Protein AF-A0A5Q0GHQ7-F1 (afdb_monomer_lite)

Secondary structure (DSSP, 8-state):
---B--TTT----B-SSB-TTT--B-HHHHHHHTSPPP----SHHHHHHHHHHHHHHHHHHHTTTT--------------------PPPPPEEEEPPTT--HHHHHHHHHTTSS-HHHHHHH-GGGTT-TT-PPTT-EEEEPPP----

Sequence (148 aa):
MMQVNCPVCSYQDITGDTCPNCDADLRVIRMLQALPQVPTQSPWPLRIALLLLIIAIGVGVATNLIFSRPQLNTVVITQPSPVTPQKPPEPTTYTVQPGDNLSTIAQKLCGQGVSLPAIVQANPQLIGRENYLEVGQVLKIPKCQEGI

pLDDT: mean 78.51, std 15.32, range [37.88, 94.88]

Foldseek 3Di:
DDWDADPPPRRTRDPDQADPPPRDGCPVVVVVVPDDDDPPDDPVVVVVVVVVVVVVVVVVPVPPPPPPDPPPPPPPPDDDDDPDPPPPDAFDKDFDAPPDALVVVCCVQQNPQADLVNQCVQPVVCVVPRGDDDGRDIGGHDDRPPDD

Radius of gyration: 32.36 Å; chains: 1; bounding box: 83×37×71 Å

Structure (mmCIF, N/CA/C/O backbone):
data_AF-A0A5Q0GHQ7-F1
#
_entry.id   AF-A0A5Q0GHQ7-F1
#
loop_
_atom_site.group_PDB
_atom_site.id
_atom_site.type_symbol
_atom_site.label_atom_id
_atom_site.label_alt_id
_atom_site.label_comp_id
_atom_site.label_asym_id
_atom_site.label_entity_id
_atom_site.label_seq_id
_atom_site.pdbx_PDB_ins_code
_atom_site.Cartn_x
_atom_site.Cartn_y
_atom_site.Cartn_z
_atom_site.occupancy
_atom_site.B_iso_or_equiv
_atom_site.auth_seq_id
_atom_site.auth_comp_id
_atom_site.auth_asym_id
_atom_site.auth_atom_id
_atom_site.pdbx_PDB_model_num
ATOM 1 N N . MET A 1 1 ? -18.045 -4.933 38.155 1.00 60.00 1 MET A N 1
ATOM 2 C CA . MET A 1 1 ? -18.835 -4.762 36.916 1.00 60.00 1 MET A CA 1
ATOM 3 C C . MET A 1 1 ? -18.683 -3.307 36.510 1.00 60.00 1 MET A C 1
ATOM 5 O O . MET A 1 1 ? -18.949 -2.455 37.344 1.00 60.00 1 MET A O 1
ATOM 9 N N . MET A 1 2 ? -18.137 -3.019 35.327 1.00 69.75 2 MET A N 1
ATOM 10 C CA . MET A 1 2 ? -17.945 -1.633 34.876 1.00 69.75 2 MET A CA 1
ATOM 11 C C . MET A 1 2 ? -19.304 -1.051 34.464 1.00 69.75 2 MET A C 1
ATOM 13 O O . MET A 1 2 ? -20.021 -1.679 33.682 1.00 69.75 2 MET A O 1
ATOM 17 N N . GLN A 1 3 ? -19.674 0.096 35.038 1.00 81.06 3 GLN A N 1
ATOM 18 C CA . GLN A 1 3 ? -20.875 0.851 34.673 1.00 81.06 3 GLN A CA 1
ATOM 19 C C . GLN A 1 3 ? -20.665 1.489 33.297 1.00 81.06 3 GLN A C 1
ATOM 21 O O . GLN A 1 3 ? -19.593 2.028 33.018 1.00 81.06 3 GLN A O 1
ATOM 26 N N . VAL A 1 4 ? -21.670 1.402 32.426 1.00 88.25 4 VAL A N 1
ATOM 27 C CA . VAL A 1 4 ? -21.623 1.960 31.068 1.00 88.25 4 VAL A CA 1
ATOM 28 C C . VAL A 1 4 ? -22.844 2.837 30.817 1.00 88.25 4 VAL A C 1
ATOM 30 O O . VAL A 1 4 ? -23.937 2.532 31.293 1.00 88.25 4 VAL A O 1
ATOM 33 N N . ASN A 1 5 ? -22.660 3.910 30.050 1.00 91.69 5 ASN A N 1
ATOM 34 C CA . ASN A 1 5 ? -23.748 4.793 29.637 1.00 91.69 5 ASN A CA 1
ATOM 35 C C . ASN A 1 5 ? -24.307 4.331 28.286 1.00 91.69 5 ASN A C 1
ATOM 37 O O . ASN A 1 5 ? -23.544 3.983 27.382 1.00 91.69 5 ASN A O 1
ATOM 41 N N . CYS A 1 6 ? -25.632 4.331 28.136 1.00 92.44 6 CYS A N 1
ATOM 42 C CA . CYS A 1 6 ? -26.287 3.952 26.888 1.00 92.44 6 CYS A CA 1
ATOM 43 C C . CYS A 1 6 ? -26.207 5.094 25.860 1.00 92.44 6 CYS A C 1
ATOM 45 O O . CYS A 1 6 ? -26.718 6.179 26.134 1.00 92.44 6 CYS A O 1
ATOM 47 N N . PRO A 1 7 ? -25.653 4.869 24.656 1.00 92.56 7 PRO A N 1
ATOM 48 C CA . PRO A 1 7 ? -25.547 5.904 23.625 1.00 92.56 7 PRO A CA 1
ATOM 49 C C . PRO A 1 7 ? -26.871 6.205 22.903 1.00 92.56 7 PRO A C 1
ATOM 51 O O . PRO A 1 7 ? -26.960 7.203 22.198 1.00 92.56 7 PRO A O 1
ATOM 54 N N . VAL A 1 8 ? -27.889 5.348 23.048 1.00 94.38 8 VAL A N 1
ATOM 55 C CA . VAL A 1 8 ? -29.183 5.487 22.354 1.00 94.38 8 VAL A CA 1
ATOM 56 C C . VAL A 1 8 ? -30.108 6.450 23.094 1.00 94.38 8 VAL A C 1
ATOM 58 O O . VAL A 1 8 ? -30.706 7.330 22.485 1.00 94.38 8 VAL A O 1
ATOM 61 N N . CYS A 1 9 ? -30.226 6.289 24.414 1.00 94.69 9 CYS A N 1
ATOM 62 C CA . CYS A 1 9 ? -31.160 7.058 25.240 1.00 94.69 9 CYS A CA 1
ATOM 63 C C . CYS A 1 9 ? -30.485 7.838 26.377 1.00 94.69 9 CYS A C 1
ATOM 65 O O . CYS A 1 9 ? -31.175 8.373 27.241 1.00 94.69 9 CYS A O 1
ATOM 67 N N . SER A 1 10 ? -29.147 7.878 26.405 1.00 92.31 10 SER A N 1
ATOM 68 C CA . SER A 1 10 ? -28.339 8.566 27.425 1.00 92.31 10 SER A CA 1
ATOM 69 C C . SER A 1 10 ? -28.576 8.096 28.867 1.00 92.31 10 SER A C 1
ATOM 71 O O . SER A 1 10 ? -28.202 8.787 29.814 1.00 92.31 10 SER A O 1
ATOM 73 N N . TYR A 1 11 ? -29.176 6.917 29.050 1.00 92.81 11 TYR A N 1
ATOM 74 C CA . TYR A 1 11 ? -29.389 6.310 30.362 1.00 92.81 11 TYR A CA 1
ATOM 75 C C . TYR A 1 11 ? -28.051 5.864 30.969 1.00 92.81 11 TYR A C 1
ATOM 77 O O . TYR A 1 11 ? -27.233 5.243 30.285 1.00 92.81 11 TYR A O 1
ATOM 85 N N . GLN A 1 12 ? -27.818 6.198 32.236 1.00 92.50 12 GLN A N 1
ATOM 86 C CA . GLN A 1 12 ? -26.529 6.028 32.917 1.00 92.50 12 GLN A CA 1
ATOM 87 C C . GLN A 1 12 ? -26.519 4.792 33.829 1.00 92.50 12 GLN A C 1
ATOM 89 O O . GLN A 1 12 ? -27.560 4.184 34.081 1.00 92.50 12 GLN A O 1
ATOM 94 N N . ASP A 1 13 ? -25.329 4.414 34.304 1.00 88.38 13 ASP A N 1
ATOM 95 C CA . ASP A 1 13 ? -25.123 3.405 35.356 1.00 88.38 13 ASP A CA 1
ATOM 96 C C . ASP A 1 13 ? -25.680 2.001 35.058 1.00 88.38 13 ASP A C 1
ATOM 98 O O . ASP A 1 13 ? -26.220 1.311 35.926 1.00 88.38 13 ASP A O 1
ATOM 102 N N . ILE A 1 14 ? -25.509 1.528 33.821 1.00 90.38 14 ILE A N 1
ATOM 103 C CA . ILE A 1 14 ? -26.059 0.237 33.398 1.00 90.38 14 ILE A CA 1
ATOM 104 C C . ILE A 1 14 ? -25.120 -0.909 33.784 1.00 90.38 14 ILE A C 1
ATOM 106 O O . ILE A 1 14 ? -23.975 -0.999 33.329 1.00 90.38 14 ILE A O 1
ATOM 110 N N . THR A 1 15 ? -25.630 -1.830 34.601 1.00 86.31 15 THR A N 1
ATOM 111 C CA . THR A 1 15 ? -24.917 -3.027 35.080 1.00 86.31 15 THR A CA 1
ATOM 112 C C . THR A 1 15 ? -25.206 -4.285 34.254 1.00 86.31 15 THR A C 1
ATOM 114 O O . THR A 1 15 ? -24.381 -5.195 34.241 1.00 86.31 15 THR A O 1
ATOM 117 N N . GLY A 1 16 ? -26.330 -4.327 33.528 1.00 87.88 16 GLY A N 1
ATOM 118 C CA . GLY A 1 16 ? -26.741 -5.440 32.659 1.00 87.88 16 GLY A CA 1
ATOM 119 C C . GLY A 1 16 ? -26.246 -5.315 31.217 1.00 87.88 16 GLY A C 1
ATOM 120 O O . GLY A 1 16 ? -25.666 -4.300 30.837 1.00 87.88 16 GLY A O 1
ATOM 121 N N . ASP A 1 17 ? -26.408 -6.367 30.415 1.00 90.69 17 ASP A N 1
ATOM 122 C CA . ASP A 1 17 ? -26.073 -6.368 28.977 1.00 90.69 17 ASP A CA 1
ATOM 123 C C . ASP A 1 17 ? -27.113 -5.635 28.117 1.00 90.69 17 ASP A C 1
ATOM 125 O O . ASP A 1 17 ? -26.814 -5.263 26.990 1.00 90.69 17 ASP A O 1
ATOM 129 N N . THR A 1 18 ? -28.307 -5.392 28.653 1.00 92.62 18 THR A N 1
ATOM 130 C CA . THR A 1 18 ? -29.408 -4.705 27.971 1.00 92.62 18 THR A CA 1
ATOM 131 C C . THR A 1 18 ? -29.766 -3.430 28.730 1.00 92.62 18 THR A C 1
ATOM 133 O O . THR A 1 18 ? -29.810 -3.425 29.964 1.00 92.62 18 THR A O 1
ATOM 136 N N . CYS A 1 19 ? -30.006 -2.333 28.008 1.00 92.50 19 CYS A N 1
ATOM 137 C CA . CYS A 1 19 ? -30.443 -1.074 28.605 1.00 92.50 19 CYS A CA 1
ATOM 138 C C . CYS A 1 19 ? -31.911 -1.164 29.071 1.00 92.50 19 CYS A C 1
ATOM 140 O O . CYS A 1 19 ? -32.773 -1.412 28.237 1.00 92.50 19 CYS A O 1
ATOM 142 N N . PRO A 1 20 ? -32.239 -0.859 30.341 1.00 92.81 20 PRO A N 1
ATOM 143 C CA . PRO A 1 20 ? -33.610 -0.969 30.858 1.00 92.81 20 PRO A CA 1
ATOM 144 C C . PRO A 1 20 ? -34.570 0.116 30.340 1.00 92.81 20 PRO A C 1
ATOM 146 O O . PRO A 1 20 ? -35.768 0.032 30.576 1.00 92.81 20 PRO A O 1
ATOM 149 N N . ASN A 1 21 ? -34.051 1.160 29.683 1.00 94.44 21 ASN A N 1
ATOM 150 C CA . ASN A 1 21 ? -34.849 2.291 29.202 1.00 94.44 21 ASN A CA 1
ATOM 151 C C . ASN A 1 21 ? -35.195 2.205 27.705 1.00 94.44 21 ASN A C 1
ATOM 153 O O . ASN A 1 21 ? -36.175 2.792 27.268 1.00 94.44 21 ASN A O 1
ATOM 157 N N . CYS A 1 22 ? -34.373 1.529 26.896 1.00 94.62 22 CYS A N 1
ATOM 158 C CA . CYS A 1 22 ? -34.569 1.468 25.439 1.00 94.62 22 CYS A CA 1
ATOM 159 C C . CYS A 1 22 ? -34.275 0.095 24.818 1.00 94.62 22 CYS A C 1
ATOM 161 O O . CYS A 1 22 ? -34.193 -0.005 23.598 1.00 94.62 22 CYS A O 1
ATOM 163 N N . ASP A 1 23 ? -34.049 -0.931 25.645 1.00 94.25 23 ASP A N 1
ATOM 164 C CA . ASP A 1 23 ? -33.748 -2.313 25.247 1.00 94.25 23 ASP A CA 1
ATOM 165 C C . ASP A 1 23 ? -32.542 -2.496 24.302 1.00 94.25 23 ASP A C 1
ATOM 167 O O . ASP A 1 23 ? -32.348 -3.556 23.710 1.00 94.25 23 ASP A O 1
ATOM 171 N N . ALA A 1 24 ? -31.670 -1.489 24.189 1.00 92.56 24 ALA A N 1
ATOM 172 C CA . ALA A 1 24 ? -30.437 -1.593 23.414 1.00 92.56 24 ALA A CA 1
ATOM 173 C C . ALA A 1 24 ? -29.451 -2.596 24.045 1.00 92.56 24 ALA A C 1
ATOM 175 O O . ALA A 1 24 ? -29.194 -2.541 25.252 1.00 92.56 24 ALA A O 1
ATOM 176 N N . ASP A 1 25 ? -28.856 -3.468 23.224 1.00 93.62 25 ASP A N 1
ATOM 177 C CA . ASP A 1 25 ? -27.809 -4.413 23.635 1.00 93.62 25 ASP A CA 1
ATOM 178 C C . ASP A 1 25 ? -26.438 -3.709 23.719 1.00 93.62 25 ASP A C 1
ATOM 180 O O . ASP A 1 25 ? -25.981 -3.055 22.779 1.00 93.62 25 ASP A O 1
ATOM 184 N N . LEU A 1 26 ? -25.785 -3.821 24.875 1.00 91.12 26 LEU A N 1
ATOM 185 C CA . LEU A 1 26 ? -24.531 -3.155 25.234 1.00 91.12 26 LEU A CA 1
ATOM 186 C C . LEU A 1 26 ? -23.340 -4.128 25.298 1.00 91.12 26 LEU A C 1
ATOM 188 O O . LEU A 1 26 ? -22.238 -3.712 25.680 1.00 91.12 26 LEU A O 1
ATOM 192 N N . ARG A 1 27 ? -23.512 -5.406 24.918 1.00 90.69 27 ARG A N 1
ATOM 193 C CA . ARG A 1 27 ? -22.450 -6.433 24.978 1.00 90.69 27 ARG A CA 1
ATOM 194 C C . ARG A 1 27 ? -21.205 -6.000 24.214 1.00 90.69 27 ARG A C 1
ATOM 196 O O . ARG A 1 27 ? -20.092 -6.109 24.724 1.00 90.69 27 ARG A O 1
ATOM 203 N N . VAL A 1 28 ? -21.398 -5.454 23.013 1.00 87.81 28 VAL A N 1
ATOM 204 C CA . VAL A 1 28 ? -20.309 -5.001 22.134 1.00 87.81 28 VAL A CA 1
ATOM 205 C C . VAL A 1 28 ? -19.510 -3.866 22.776 1.00 87.81 28 VAL A C 1
ATOM 207 O O . VAL A 1 28 ? -18.283 -3.872 22.739 1.00 87.81 28 VAL A O 1
ATOM 210 N N . ILE A 1 29 ? -20.183 -2.911 23.422 1.00 86.44 29 ILE A N 1
ATOM 211 C CA . ILE A 1 29 ? -19.522 -1.756 24.045 1.00 86.44 29 ILE A CA 1
ATOM 212 C C . ILE A 1 29 ? -18.653 -2.214 25.223 1.00 86.44 29 ILE A C 1
ATOM 214 O O . ILE A 1 29 ? -17.517 -1.759 25.354 1.00 86.44 29 ILE A O 1
ATOM 218 N N . ARG A 1 30 ? -19.124 -3.178 26.028 1.00 86.06 30 ARG A N 1
ATOM 219 C CA . ARG A 1 30 ? -18.298 -3.789 27.086 1.00 86.06 30 ARG A CA 1
ATOM 220 C C . ARG A 1 30 ? -17.080 -4.524 26.539 1.00 86.06 30 ARG A C 1
ATOM 222 O O . ARG A 1 30 ? -16.014 -4.444 27.144 1.00 86.06 30 ARG A O 1
ATOM 229 N N . MET A 1 31 ? -17.217 -5.222 25.410 1.00 86.62 31 MET A N 1
ATOM 230 C CA . MET A 1 31 ? -16.080 -5.888 24.763 1.00 86.62 31 MET A CA 1
ATOM 231 C C . MET A 1 31 ? -15.020 -4.877 24.318 1.00 86.62 31 MET A C 1
ATOM 233 O O . MET A 1 31 ? -13.834 -5.095 24.545 1.00 86.62 31 MET A O 1
ATOM 237 N N . LEU A 1 32 ? -15.440 -3.747 23.745 1.00 83.12 32 LEU A N 1
ATOM 238 C CA . LEU A 1 32 ? -14.526 -2.683 23.324 1.00 83.12 32 LEU A CA 1
ATOM 239 C C . LEU A 1 32 ? -13.823 -2.008 24.513 1.00 83.12 32 LEU A C 1
ATOM 241 O O . LEU A 1 32 ? -12.649 -1.668 24.413 1.00 83.12 32 LEU A O 1
ATOM 245 N N . GLN A 1 33 ? -14.495 -1.853 25.656 1.00 77.06 33 GLN A N 1
ATOM 246 C CA . GLN A 1 33 ? -13.880 -1.319 26.882 1.00 77.06 33 GLN A CA 1
ATOM 247 C C . GLN A 1 33 ? -12.870 -2.273 27.527 1.00 77.06 33 GLN A C 1
ATOM 249 O O . GLN A 1 33 ? -11.979 -1.827 28.246 1.00 77.06 33 GLN A O 1
ATOM 254 N N . ALA A 1 34 ? -13.000 -3.578 27.278 1.00 76.88 34 ALA A N 1
ATOM 255 C CA . ALA A 1 34 ? -12.040 -4.579 27.729 1.00 76.88 34 ALA A CA 1
ATOM 256 C C . ALA A 1 34 ? -10.769 -4.620 26.864 1.00 76.88 34 ALA A C 1
ATOM 258 O O . ALA A 1 34 ? -9.846 -5.377 27.173 1.00 76.88 34 ALA A O 1
ATOM 259 N N . LEU A 1 35 ? -10.702 -3.831 25.784 1.00 83.69 35 LEU A N 1
ATOM 260 C CA . LEU A 1 35 ? -9.506 -3.775 24.961 1.00 83.69 35 LEU A CA 1
ATOM 261 C C . LEU A 1 35 ? -8.345 -3.152 25.754 1.00 83.69 35 LEU A C 1
ATOM 263 O O . LEU A 1 35 ? -8.502 -2.086 26.361 1.00 83.69 35 LEU A O 1
ATOM 267 N N . PRO A 1 36 ? -7.159 -3.788 25.740 1.00 73.62 36 PRO A N 1
ATOM 268 C CA . PRO A 1 36 ? -5.969 -3.194 26.318 1.00 73.62 36 PRO A CA 1
ATOM 269 C C . PRO A 1 36 ? -5.676 -1.882 25.590 1.00 73.62 36 PRO A C 1
ATOM 271 O O . PRO A 1 36 ? -5.710 -1.812 24.361 1.00 73.62 36 PRO A O 1
ATOM 274 N N . GLN A 1 37 ? -5.402 -0.832 26.361 1.00 68.69 37 GLN A N 1
ATOM 275 C CA . GLN A 1 37 ? -4.991 0.452 25.807 1.00 68.69 37 GLN A CA 1
ATOM 276 C C . GLN A 1 37 ? -3.739 0.224 24.949 1.00 68.69 37 GLN A C 1
ATOM 278 O O . GLN A 1 37 ? -2.761 -0.359 25.423 1.00 68.69 37 GLN A O 1
ATOM 283 N N . VAL A 1 38 ? -3.765 0.661 23.687 1.00 71.25 38 VAL A N 1
ATOM 284 C CA . VAL A 1 38 ? -2.566 0.662 22.840 1.00 71.25 38 VAL A CA 1
ATOM 285 C C . VAL A 1 38 ? -1.534 1.547 23.541 1.00 71.25 38 VAL A C 1
ATOM 287 O O . VAL A 1 38 ? -1.867 2.694 23.849 1.00 71.25 38 VAL A O 1
ATOM 290 N N . PRO A 1 39 ? -0.313 1.063 23.838 1.00 60.47 39 PRO A N 1
ATOM 291 C CA . PRO A 1 39 ? 0.693 1.888 24.486 1.00 60.47 39 PRO A CA 1
ATOM 292 C C . PRO A 1 39 ? 0.985 3.091 23.589 1.00 60.47 39 PRO A C 1
ATOM 294 O O . PRO A 1 39 ? 1.595 2.972 22.528 1.00 60.47 39 PRO A O 1
ATOM 297 N N . THR A 1 40 ? 0.511 4.262 24.007 1.00 61.06 40 THR A N 1
ATOM 298 C CA . THR A 1 40 ? 0.793 5.532 23.348 1.00 61.06 40 THR A CA 1
ATOM 299 C C . THR A 1 40 ? 2.281 5.807 23.507 1.00 61.06 40 THR A C 1
ATOM 301 O O . THR A 1 40 ? 2.755 6.128 24.600 1.00 61.06 40 THR A O 1
ATOM 304 N N . GLN A 1 41 ? 3.036 5.612 22.429 1.00 61.28 41 GLN A N 1
ATOM 305 C CA . GLN A 1 41 ? 4.476 5.813 22.405 1.00 61.28 41 GLN A CA 1
ATOM 306 C C . GLN A 1 41 ? 4.782 7.292 22.699 1.00 61.28 41 GLN A C 1
ATOM 308 O O . GLN A 1 41 ? 4.369 8.188 21.967 1.00 61.28 41 GLN A O 1
ATOM 313 N N . SER A 1 42 ? 5.459 7.523 23.827 1.00 64.31 42 SER A N 1
ATOM 314 C CA . SER A 1 42 ? 5.946 8.818 24.324 1.00 64.31 42 SER A CA 1
ATOM 315 C C . SER A 1 42 ? 6.570 9.679 23.208 1.00 64.31 42 SER A C 1
ATOM 317 O O . SER A 1 42 ? 7.217 9.112 22.337 1.00 64.31 42 SER A O 1
ATOM 319 N N . PRO A 1 43 ? 6.471 11.026 23.242 1.00 60.84 43 PRO A N 1
ATOM 320 C CA . PRO A 1 43 ? 7.017 11.953 22.231 1.00 60.84 43 PRO A CA 1
ATOM 321 C C . PRO A 1 43 ? 8.559 12.056 22.188 1.00 60.84 43 PRO A C 1
ATOM 323 O O . PRO A 1 43 ? 9.119 12.816 21.394 1.00 60.84 43 PRO A O 1
ATOM 326 N N . TRP A 1 44 ? 9.275 11.274 23.002 1.00 57.97 44 TRP A N 1
ATOM 327 C CA . TRP A 1 44 ? 10.741 11.211 23.010 1.00 57.97 44 TRP A CA 1
ATOM 328 C C . TRP A 1 44 ? 11.445 10.722 21.716 1.00 57.97 44 TRP A C 1
ATOM 330 O O . TRP A 1 44 ? 12.538 11.233 21.455 1.00 57.97 44 TRP A O 1
ATOM 340 N N . PRO A 1 45 ? 10.908 9.824 20.856 1.00 71.44 45 PRO A N 1
ATOM 341 C CA . PRO A 1 45 ? 11.637 9.357 19.678 1.00 71.44 45 PRO A CA 1
ATOM 342 C C . PRO A 1 45 ? 11.759 10.456 18.620 1.00 71.44 45 PRO A C 1
ATOM 344 O O . PRO A 1 45 ? 12.723 10.468 17.865 1.00 71.44 45 PRO A O 1
ATOM 347 N N . LEU A 1 46 ? 10.838 11.426 18.607 1.00 73.19 46 LEU A N 1
ATOM 348 C CA . LEU A 1 46 ? 10.834 12.521 17.636 1.00 73.19 46 LEU A CA 1
ATOM 349 C C . LEU A 1 46 ? 11.960 13.527 17.911 1.00 73.19 46 LEU A C 1
ATOM 351 O O . LEU A 1 46 ? 12.627 13.981 16.985 1.00 73.19 46 LEU A O 1
ATOM 355 N N . ARG A 1 47 ? 12.242 13.818 19.191 1.00 78.25 47 ARG A N 1
ATOM 356 C CA . ARG A 1 47 ? 13.371 14.680 19.585 1.00 78.25 47 ARG A CA 1
ATOM 357 C C . ARG A 1 47 ? 14.721 14.019 19.311 1.00 78.25 47 ARG A C 1
ATOM 359 O O . ARG A 1 47 ? 15.628 14.688 18.825 1.00 78.25 47 ARG A O 1
ATOM 366 N N . ILE A 1 48 ? 14.843 12.718 19.584 1.00 81.06 48 ILE A N 1
ATOM 367 C CA . ILE A 1 48 ? 16.061 11.952 19.284 1.00 81.06 48 ILE A CA 1
ATOM 368 C C . ILE A 1 48 ? 16.279 11.873 17.767 1.00 81.06 48 ILE A C 1
ATOM 370 O O . ILE A 1 48 ? 17.383 12.143 17.299 1.00 81.06 48 ILE A O 1
ATOM 374 N N . ALA A 1 49 ? 15.231 11.580 16.989 1.00 79.06 49 ALA A N 1
ATOM 375 C CA . ALA A 1 49 ? 15.318 11.524 15.531 1.00 79.06 49 ALA A CA 1
ATOM 376 C C . ALA A 1 49 ? 15.731 12.876 14.921 1.00 79.06 49 ALA A C 1
ATOM 378 O O . ALA A 1 49 ? 16.584 12.913 14.036 1.00 79.06 49 ALA A O 1
ATOM 379 N N . LEU A 1 50 ? 15.190 13.991 15.431 1.00 87.12 50 LEU A N 1
ATOM 380 C CA . LEU A 1 50 ? 15.548 15.338 14.976 1.00 87.12 50 LEU A CA 1
ATOM 381 C C . LEU A 1 50 ? 17.019 15.678 15.274 1.00 87.12 50 LEU A C 1
ATOM 383 O O . LEU A 1 50 ? 17.704 16.235 14.420 1.00 87.12 50 LEU A O 1
ATOM 387 N N . LEU A 1 51 ? 17.523 15.319 16.460 1.00 87.25 51 LEU A N 1
ATOM 388 C CA . LEU A 1 51 ? 18.928 15.537 16.819 1.00 87.25 51 LEU A CA 1
ATOM 389 C C . LEU A 1 51 ? 19.877 14.726 15.927 1.00 87.25 51 LEU A C 1
ATOM 391 O O . LEU A 1 51 ? 20.865 15.273 15.438 1.00 87.25 51 LEU A O 1
ATOM 395 N N . LEU A 1 52 ? 19.560 13.454 15.663 1.00 86.56 52 LEU A N 1
ATOM 396 C CA . LEU A 1 52 ? 20.351 12.610 14.761 1.00 86.56 52 LEU A CA 1
ATOM 397 C C . LEU A 1 52 ? 20.369 13.162 13.326 1.00 86.56 52 LEU A C 1
ATOM 399 O O . LEU A 1 52 ? 21.423 13.171 12.692 1.00 86.56 52 LEU A O 1
ATOM 403 N N . LEU A 1 53 ? 19.238 13.682 12.839 1.00 84.31 53 LEU A N 1
ATOM 404 C CA . LEU A 1 53 ? 19.136 14.315 11.522 1.00 84.31 53 LEU A CA 1
ATOM 405 C C . LEU A 1 53 ? 20.043 15.555 11.408 1.00 84.31 53 LEU A C 1
ATOM 407 O O . LEU A 1 53 ? 20.779 15.693 10.433 1.00 84.31 53 LEU A O 1
ATOM 411 N N . ILE A 1 54 ? 20.026 16.440 12.410 1.00 87.31 54 ILE A N 1
ATOM 412 C CA . ILE A 1 54 ? 20.836 17.671 12.418 1.00 87.31 54 ILE A CA 1
ATOM 413 C C . ILE A 1 54 ? 22.336 17.341 12.423 1.00 87.31 54 ILE A C 1
ATOM 415 O O . ILE A 1 54 ? 23.105 17.957 11.682 1.00 87.31 54 ILE A O 1
ATOM 419 N N . ILE A 1 55 ? 22.754 16.344 13.211 1.00 86.44 55 ILE A N 1
ATOM 420 C CA . ILE A 1 55 ? 24.154 15.897 13.267 1.00 86.44 55 ILE A CA 1
ATOM 421 C C . ILE A 1 55 ? 24.590 15.311 11.915 1.00 86.44 55 ILE A C 1
ATOM 423 O O . ILE A 1 55 ? 25.662 15.660 11.420 1.00 86.44 55 ILE A O 1
ATOM 427 N N . ALA A 1 56 ? 23.754 14.480 11.281 1.00 76.00 56 ALA A N 1
ATOM 428 C CA . ALA A 1 56 ? 24.053 13.897 9.972 1.00 76.00 56 ALA A CA 1
ATOM 429 C C . ALA A 1 56 ? 24.222 14.963 8.869 1.00 76.00 56 ALA A C 1
ATOM 431 O O . ALA A 1 56 ? 25.151 14.872 8.066 1.00 76.00 56 ALA A O 1
ATOM 432 N N . ILE A 1 57 ? 23.377 16.002 8.857 1.00 77.69 57 ILE A N 1
ATOM 433 C CA . ILE A 1 57 ? 23.473 17.109 7.889 1.00 77.69 57 ILE A CA 1
ATOM 434 C C . ILE A 1 57 ? 24.732 17.958 8.145 1.00 77.69 57 ILE A C 1
ATOM 436 O O . ILE A 1 57 ? 25.419 18.336 7.196 1.00 77.69 57 ILE A O 1
ATOM 440 N N . GLY A 1 58 ? 25.081 18.221 9.410 1.00 68.62 58 GLY A N 1
ATOM 441 C CA . GLY A 1 58 ? 26.251 19.032 9.770 1.00 68.62 58 GLY A CA 1
ATOM 442 C C . GLY A 1 58 ? 27.597 18.413 9.370 1.00 68.62 58 GLY A C 1
ATOM 443 O O . GLY A 1 58 ? 28.499 19.131 8.941 1.00 68.62 58 GLY A O 1
ATOM 444 N N . VAL A 1 59 ? 27.734 17.084 9.445 1.00 67.19 59 VAL A N 1
ATOM 445 C CA . VAL A 1 59 ? 28.980 16.382 9.070 1.00 67.19 59 VAL A CA 1
ATOM 446 C C . VAL A 1 59 ? 29.208 16.368 7.548 1.00 67.19 59 VAL A C 1
ATOM 448 O O . VAL A 1 59 ? 30.355 16.389 7.103 1.00 67.19 59 VAL A O 1
ATOM 451 N N . GLY A 1 60 ? 28.149 16.405 6.732 1.00 56.56 60 GLY A N 1
ATOM 452 C CA . GLY A 1 60 ? 28.256 16.349 5.265 1.00 56.56 60 GLY A CA 1
ATOM 453 C C . GLY A 1 60 ? 28.848 17.600 4.594 1.00 56.56 60 GLY A C 1
ATOM 454 O O . GLY A 1 60 ? 29.343 17.518 3.470 1.00 56.56 60 GLY A O 1
ATOM 455 N N . VAL A 1 61 ? 28.835 18.759 5.263 1.00 58.56 61 VAL A N 1
ATOM 456 C CA . VAL A 1 61 ? 29.275 20.034 4.660 1.00 58.56 61 VAL A CA 1
ATOM 457 C C . VAL A 1 61 ? 30.793 20.244 4.782 1.00 58.56 61 VAL A C 1
ATOM 459 O O . VAL A 1 61 ? 31.410 20.825 3.891 1.00 58.56 61 VAL A O 1
ATOM 462 N N . ALA A 1 62 ? 31.436 19.724 5.834 1.00 52.09 62 ALA A N 1
ATOM 463 C CA . ALA A 1 62 ? 32.861 19.964 6.096 1.00 52.09 62 ALA A CA 1
ATOM 464 C C . ALA A 1 62 ? 33.818 19.157 5.191 1.00 52.09 62 ALA A C 1
ATOM 466 O O . ALA A 1 62 ? 34.965 19.557 4.992 1.00 52.09 62 ALA A O 1
ATOM 467 N N . THR A 1 63 ? 33.371 18.044 4.603 1.00 55.25 63 THR A N 1
ATOM 468 C CA . THR A 1 63 ? 34.212 17.177 3.755 1.00 55.25 63 THR A CA 1
ATOM 469 C C . THR A 1 63 ? 34.300 17.628 2.292 1.00 55.25 63 THR A C 1
ATOM 471 O O . THR A 1 63 ? 35.165 17.144 1.564 1.00 55.25 63 THR A O 1
ATOM 474 N N . ASN A 1 64 ? 33.476 18.589 1.853 1.00 55.78 64 ASN A N 1
ATOM 475 C CA . ASN A 1 64 ? 33.435 19.041 0.455 1.00 55.78 64 ASN A CA 1
ATOM 476 C C . ASN A 1 64 ? 34.618 19.940 0.038 1.00 55.78 64 ASN A C 1
ATOM 478 O O . ASN A 1 64 ? 34.921 20.045 -1.148 1.00 55.78 64 ASN A O 1
ATOM 482 N N . LEU A 1 65 ? 35.326 20.573 0.982 1.00 57.75 65 LEU A N 1
ATOM 483 C CA . LEU A 1 65 ? 36.334 21.597 0.655 1.00 57.75 65 LEU A CA 1
ATOM 484 C C . LEU A 1 65 ? 37.775 21.067 0.515 1.00 57.75 65 LEU A C 1
ATOM 486 O O . LEU A 1 65 ? 38.663 21.824 0.135 1.00 57.75 65 LEU A O 1
ATOM 490 N N . ILE A 1 66 ? 38.028 19.779 0.781 1.00 56.19 66 ILE A N 1
ATOM 491 C CA . ILE A 1 66 ? 39.382 19.181 0.724 1.00 56.19 66 ILE A CA 1
ATOM 492 C C . ILE A 1 66 ? 39.598 18.343 -0.556 1.00 56.19 66 ILE A C 1
ATOM 494 O O . ILE A 1 66 ? 40.735 18.125 -0.977 1.00 56.19 66 ILE A O 1
ATOM 498 N N . PHE A 1 67 ? 38.526 17.909 -1.228 1.00 53.94 67 PHE A N 1
ATOM 499 C CA . PHE A 1 67 ? 38.599 16.983 -2.370 1.00 53.94 67 PHE A CA 1
ATOM 500 C C . PHE A 1 67 ? 38.795 17.638 -3.745 1.00 53.94 67 PHE A C 1
ATOM 502 O O . PHE A 1 67 ? 39.032 16.934 -4.724 1.00 53.94 67 PHE A O 1
ATOM 509 N N . SER A 1 68 ? 38.775 18.969 -3.840 1.00 55.25 68 SER A N 1
ATOM 510 C CA . SER A 1 68 ? 39.032 19.679 -5.101 1.00 55.25 68 SER A CA 1
ATOM 511 C C . SER A 1 68 ? 40.535 19.805 -5.381 1.00 55.25 68 SER A C 1
ATOM 513 O O . SER A 1 68 ? 41.092 20.901 -5.382 1.00 55.25 68 SER A O 1
ATOM 515 N N . ARG A 1 69 ? 41.226 18.680 -5.607 1.00 64.94 69 ARG A N 1
ATOM 516 C CA . ARG A 1 69 ? 42.543 18.709 -6.264 1.00 64.94 69 ARG A CA 1
ATOM 517 C C . ARG A 1 69 ? 42.328 18.729 -7.782 1.00 64.94 69 ARG A C 1
ATOM 519 O O . ARG A 1 69 ? 41.658 17.823 -8.278 1.00 64.94 69 ARG A O 1
ATOM 526 N N . PRO A 1 70 ? 42.903 19.680 -8.540 1.00 57.31 70 PRO A N 1
ATOM 527 C CA . PRO A 1 70 ? 42.922 19.578 -9.991 1.00 57.31 70 PRO A CA 1
ATOM 528 C C . PRO A 1 70 ? 43.818 18.392 -10.366 1.00 57.31 70 PRO A C 1
ATOM 530 O O . PRO A 1 70 ? 45.034 18.431 -10.178 1.00 57.31 70 PRO A O 1
ATOM 533 N N . GLN A 1 71 ? 43.219 17.302 -10.843 1.00 58.09 71 GLN A N 1
ATOM 534 C CA . GLN A 1 71 ? 43.968 16.242 -11.510 1.00 58.09 71 GLN A CA 1
ATOM 535 C C . GLN A 1 71 ? 44.551 16.854 -12.790 1.00 58.09 71 GLN A C 1
ATOM 537 O O . GLN A 1 71 ? 43.807 17.282 -13.674 1.00 58.09 71 GLN A O 1
ATOM 542 N N . LEU A 1 72 ? 45.883 16.937 -12.891 1.00 57.81 72 LEU A N 1
AT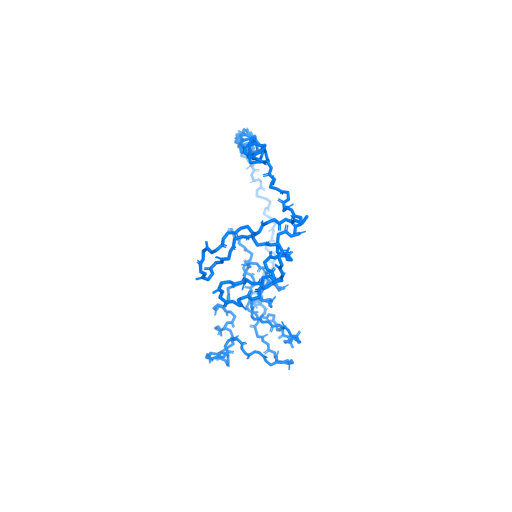OM 543 C CA . LEU A 1 72 ? 46.526 17.064 -14.195 1.00 57.81 72 LEU A CA 1
ATOM 544 C C . LEU A 1 72 ? 46.229 15.760 -14.934 1.00 57.81 72 LEU A C 1
ATOM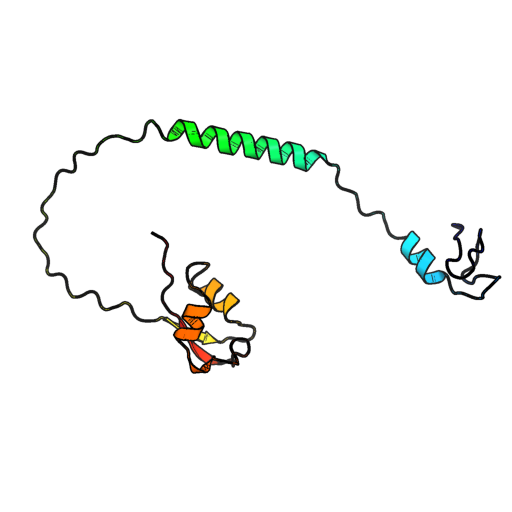 546 O O . LEU A 1 72 ? 46.906 14.751 -14.737 1.00 57.81 72 LEU A O 1
ATOM 550 N N . ASN A 1 73 ? 45.184 15.769 -15.755 1.00 63.97 73 ASN A N 1
ATOM 551 C CA . ASN A 1 73 ? 44.904 14.677 -16.665 1.00 63.97 73 ASN A CA 1
ATOM 552 C C . ASN A 1 73 ? 46.019 14.654 -17.712 1.00 63.97 73 ASN A C 1
ATOM 554 O O . ASN A 1 73 ? 45.957 15.337 -18.733 1.00 63.97 73 ASN A O 1
ATOM 558 N N . THR A 1 74 ? 47.054 13.860 -17.450 1.00 56.91 74 THR A N 1
ATOM 559 C CA . THR A 1 74 ? 47.955 13.382 -18.491 1.00 56.91 74 THR A CA 1
ATOM 560 C C . THR A 1 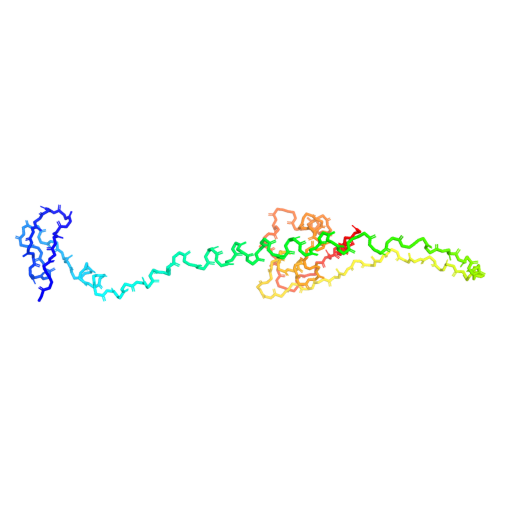74 ? 47.099 12.601 -19.478 1.00 56.91 74 THR A C 1
ATOM 562 O O . THR A 1 74 ? 46.654 11.490 -19.192 1.00 56.91 74 THR A O 1
ATOM 565 N N . VAL A 1 75 ? 46.821 13.211 -20.629 1.00 58.59 75 VAL A N 1
ATOM 566 C CA . VAL A 1 75 ? 46.163 12.551 -21.753 1.00 58.59 75 VAL A CA 1
ATOM 567 C C . VAL A 1 75 ? 47.115 11.469 -22.253 1.00 58.59 75 VAL A C 1
ATOM 569 O O . VAL A 1 75 ? 48.011 11.722 -23.056 1.00 58.59 75 VAL A O 1
ATOM 572 N N . VAL A 1 76 ? 46.936 10.246 -21.762 1.00 60.94 76 VAL A N 1
ATOM 573 C CA . VAL A 1 76 ? 47.469 9.063 -22.428 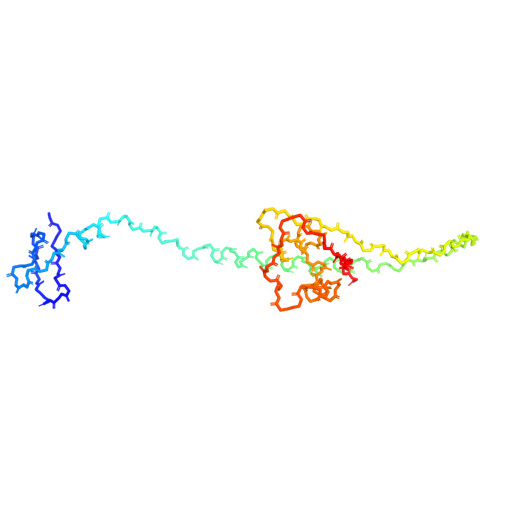1.00 60.94 76 VAL A CA 1
ATOM 574 C C . VAL A 1 76 ? 46.599 8.871 -23.663 1.00 60.94 76 VAL A C 1
ATOM 576 O O . VAL A 1 76 ? 45.510 8.306 -23.581 1.00 60.94 76 VAL A O 1
ATOM 579 N N . ILE A 1 77 ? 47.051 9.401 -24.802 1.00 53.72 77 ILE A N 1
ATOM 580 C CA . ILE A 1 77 ? 46.449 9.113 -26.106 1.00 53.72 77 ILE A CA 1
ATOM 581 C C . ILE A 1 77 ? 46.700 7.629 -26.378 1.00 53.72 77 ILE A C 1
ATOM 583 O O . ILE A 1 77 ? 47.713 7.234 -26.952 1.00 53.72 77 ILE A O 1
ATOM 587 N N . THR A 1 78 ? 45.783 6.789 -25.910 1.00 52.44 78 THR A N 1
ATOM 588 C CA . THR A 1 78 ? 45.665 5.417 -26.376 1.00 52.44 78 THR A CA 1
ATOM 589 C C . THR A 1 78 ? 44.976 5.476 -27.730 1.00 52.44 78 THR A C 1
ATOM 591 O O . THR A 1 78 ? 43.835 5.900 -27.878 1.00 52.44 78 THR A O 1
ATOM 594 N N . GLN A 1 79 ? 45.785 5.142 -28.725 1.00 54.19 79 GLN A N 1
ATOM 595 C CA . GLN A 1 79 ? 45.489 4.791 -30.105 1.00 54.19 79 GLN A CA 1
ATOM 596 C C . GLN A 1 79 ? 44.018 4.383 -30.364 1.00 54.19 79 GLN A C 1
ATOM 598 O O . GLN A 1 79 ? 43.486 3.547 -29.630 1.00 54.19 79 GLN A O 1
ATOM 603 N N . PRO A 1 80 ? 43.357 4.921 -31.410 1.00 51.28 80 PRO A N 1
ATOM 604 C CA . PRO A 1 80 ? 41.965 4.606 -31.710 1.00 51.28 80 PRO A CA 1
ATOM 605 C C . PRO A 1 80 ? 41.838 3.132 -32.106 1.00 51.28 80 PRO A C 1
ATOM 607 O O . PRO A 1 80 ? 42.145 2.741 -33.230 1.00 51.28 80 PRO A O 1
ATOM 610 N N . SER A 1 81 ? 41.374 2.309 -31.168 1.00 52.47 81 SER A N 1
ATOM 611 C CA . SER A 1 81 ? 40.767 1.026 -31.511 1.00 52.47 81 SER A CA 1
ATOM 612 C C . SER A 1 81 ? 39.432 1.308 -32.206 1.00 52.47 81 SER A C 1
ATOM 614 O O . SER A 1 81 ? 38.721 2.228 -31.790 1.00 52.47 81 SER A O 1
ATOM 616 N N . PRO A 1 82 ? 39.081 0.575 -33.274 1.00 52.94 82 PRO A N 1
ATOM 617 C CA . PRO A 1 82 ? 37.861 0.829 -34.021 1.00 52.94 82 PRO A CA 1
ATOM 618 C C . PRO A 1 82 ? 36.653 0.669 -33.095 1.00 52.94 82 PRO A C 1
ATOM 620 O O . PRO A 1 82 ? 36.387 -0.411 -32.572 1.00 52.94 82 PRO A O 1
ATOM 623 N N . VAL A 1 83 ? 35.929 1.769 -32.889 1.00 54.59 83 VAL A N 1
ATOM 624 C CA . VAL A 1 83 ? 34.588 1.769 -32.307 1.00 54.59 83 VAL A CA 1
ATOM 625 C C . VAL A 1 83 ? 33.684 0.982 -33.243 1.00 54.59 83 VAL A C 1
ATOM 627 O O . VAL A 1 83 ? 33.177 1.496 -34.239 1.00 54.59 83 VAL A O 1
ATOM 630 N N . THR A 1 84 ? 33.486 -0.294 -32.930 1.00 54.78 84 THR A N 1
ATOM 631 C CA . THR A 1 84 ? 32.335 -1.037 -33.429 1.00 54.78 84 THR A CA 1
ATOM 632 C C . THR A 1 84 ? 31.089 -0.249 -33.012 1.00 54.78 84 THR A C 1
ATOM 634 O O . THR A 1 84 ? 30.992 0.105 -31.833 1.00 54.78 84 THR A O 1
ATOM 637 N N . PRO A 1 85 ? 30.147 0.062 -33.921 1.00 57.38 85 PRO A N 1
ATOM 638 C CA . PRO A 1 85 ? 28.920 0.761 -33.563 1.00 57.38 85 PRO A CA 1
ATOM 639 C C . PRO A 1 85 ? 28.237 0.019 -32.415 1.00 57.38 85 PRO A C 1
ATOM 641 O O . PRO A 1 85 ? 27.820 -1.131 -32.572 1.00 57.38 85 PRO A O 1
ATOM 644 N N . GLN A 1 86 ? 28.175 0.644 -31.239 1.00 51.12 86 GLN A N 1
ATOM 645 C CA . GLN A 1 86 ? 27.473 0.065 -30.107 1.00 51.12 86 GLN A CA 1
ATOM 646 C C . GLN A 1 86 ? 25.993 0.045 -30.489 1.00 51.12 86 GLN A C 1
ATOM 648 O O . GLN A 1 86 ? 25.352 1.087 -30.627 1.00 51.12 86 GLN A O 1
ATOM 653 N N . LYS A 1 87 ? 25.496 -1.162 -30.771 1.00 52.97 87 LYS A N 1
ATOM 654 C CA . LYS A 1 87 ? 24.107 -1.435 -31.131 1.00 52.97 87 LYS A CA 1
ATOM 655 C C . LYS A 1 87 ? 23.198 -0.711 -30.128 1.00 52.97 87 LYS A C 1
ATOM 657 O O . LYS A 1 87 ? 23.446 -0.860 -28.926 1.00 52.97 87 LYS A O 1
ATOM 662 N N . PRO A 1 88 ? 22.176 0.049 -30.581 1.00 60.22 88 PRO A N 1
ATOM 663 C CA . PRO A 1 88 ? 21.165 0.602 -29.697 1.00 60.22 88 PRO A CA 1
ATOM 664 C C . PRO A 1 88 ? 20.694 -0.527 -28.799 1.00 60.22 88 PRO A C 1
ATOM 666 O O . PRO A 1 88 ? 20.336 -1.600 -29.294 1.00 60.22 88 PRO A O 1
ATOM 669 N N . PRO A 1 89 ? 20.834 -0.361 -27.491 1.00 56.53 89 PRO A N 1
ATOM 670 C CA . PRO A 1 89 ? 20.811 -1.523 -26.652 1.00 56.53 89 PRO A CA 1
ATOM 671 C C . PRO A 1 89 ? 19.378 -2.047 -26.557 1.00 56.53 89 PRO A C 1
ATOM 673 O O . PRO A 1 89 ? 18.429 -1.281 -26.390 1.00 56.53 89 PRO A O 1
ATOM 676 N N . GLU A 1 90 ? 19.245 -3.351 -26.765 1.00 60.34 90 GLU A N 1
ATOM 677 C CA . GLU A 1 90 ? 17.972 -3.974 -27.106 1.00 60.34 90 GLU A CA 1
ATOM 678 C C . GLU A 1 90 ? 16.963 -3.872 -25.949 1.00 60.34 90 GLU A C 1
ATOM 680 O O . GLU A 1 90 ? 17.353 -3.947 -24.780 1.00 60.34 90 GLU A O 1
ATOM 685 N N . PRO A 1 91 ? 15.668 -3.667 -26.251 1.00 61.88 91 PRO A N 1
ATOM 686 C CA . PRO A 1 91 ? 14.624 -3.671 -25.236 1.00 61.88 91 PRO A CA 1
ATOM 687 C C . PRO A 1 91 ? 14.550 -5.049 -24.574 1.00 61.88 91 PRO A C 1
ATOM 689 O O . PRO A 1 91 ? 14.443 -6.072 -25.254 1.00 61.88 91 PRO A O 1
ATOM 692 N N . THR A 1 92 ? 14.571 -5.077 -23.243 1.00 82.12 92 THR A N 1
ATOM 693 C CA . THR A 1 92 ? 14.385 -6.313 -22.481 1.00 82.12 92 THR A CA 1
ATOM 694 C C . THR A 1 92 ? 12.926 -6.737 -22.599 1.00 82.12 92 THR A C 1
ATOM 696 O O . THR A 1 92 ? 12.022 -5.924 -22.423 1.00 82.12 92 THR A O 1
ATOM 699 N N . THR A 1 93 ? 12.666 -8.004 -22.905 1.00 88.88 93 THR A N 1
ATOM 700 C CA . THR A 1 93 ? 11.302 -8.548 -22.889 1.00 88.88 93 THR A CA 1
ATOM 701 C C . THR A 1 93 ? 11.017 -9.232 -21.560 1.00 88.88 93 THR A C 1
ATOM 703 O O . THR A 1 93 ? 11.896 -9.865 -20.979 1.00 88.88 93 THR A O 1
ATOM 706 N N . TYR A 1 94 ? 9.791 -9.082 -21.062 1.00 91.88 94 TYR A N 1
ATOM 707 C CA . TYR A 1 94 ? 9.346 -9.673 -19.804 1.00 91.88 94 TYR A CA 1
ATOM 708 C C . TYR A 1 94 ? 8.042 -10.436 -19.995 1.00 91.88 94 TYR A C 1
ATOM 710 O O . TYR A 1 94 ? 7.086 -9.892 -20.543 1.00 91.88 94 TYR A O 1
ATOM 718 N N . THR A 1 95 ? 7.997 -11.675 -19.515 1.00 94.62 95 THR A N 1
ATOM 719 C CA . THR A 1 95 ? 6.776 -12.483 -19.502 1.00 94.62 95 THR A CA 1
ATOM 720 C C . THR A 1 95 ? 6.049 -12.283 -18.181 1.00 94.62 95 THR A C 1
ATOM 722 O O . THR A 1 95 ? 6.590 -12.610 -17.125 1.00 94.62 95 THR A O 1
ATOM 725 N N . VAL A 1 96 ? 4.822 -11.774 -18.250 1.00 94.88 96 VAL A N 1
ATOM 726 C CA . VAL A 1 96 ? 3.968 -11.494 -17.090 1.00 94.88 96 VAL A CA 1
ATOM 727 C C . VAL A 1 96 ? 3.709 -12.774 -16.296 1.00 94.88 96 VAL A C 1
ATOM 729 O O . VAL A 1 96 ? 3.250 -13.779 -16.847 1.00 94.88 96 VAL A O 1
ATOM 732 N N . GLN A 1 97 ? 3.975 -12.731 -14.994 1.00 94.44 97 GLN A N 1
ATOM 733 C CA . GLN A 1 97 ? 3.694 -13.808 -14.052 1.00 94.44 97 GLN A CA 1
ATOM 734 C C . GLN A 1 97 ? 2.405 -13.535 -13.259 1.00 94.44 97 GLN A C 1
ATOM 736 O O . GLN A 1 97 ? 1.926 -12.397 -13.204 1.00 94.44 97 GLN A O 1
ATOM 741 N N . PRO A 1 98 ? 1.810 -14.565 -12.626 1.00 94.25 98 PRO A N 1
ATOM 742 C CA . PRO A 1 98 ? 0.658 -14.372 -11.753 1.00 94.25 98 PRO A CA 1
ATOM 743 C C . PRO A 1 98 ? 0.938 -13.331 -10.660 1.00 94.25 98 PRO A C 1
ATOM 745 O O . PRO A 1 98 ? 1.907 -13.450 -9.914 1.00 94.25 98 PRO A O 1
ATOM 748 N N . GLY A 1 99 ? 0.063 -12.328 -10.558 1.00 91.31 99 GLY A N 1
ATOM 749 C CA . GLY A 1 99 ? 0.160 -11.259 -9.557 1.00 91.31 99 GLY A CA 1
ATOM 750 C C . GLY A 1 99 ? 0.996 -10.046 -9.974 1.00 91.31 99 GLY A C 1
ATOM 751 O O . GLY A 1 99 ? 1.092 -9.094 -9.201 1.00 91.31 99 GLY A O 1
ATOM 752 N N . ASP A 1 100 ? 1.567 -10.041 -11.179 1.00 93.00 100 ASP A N 1
ATOM 753 C CA . ASP A 1 100 ? 2.276 -8.872 -11.687 1.00 93.00 100 ASP A CA 1
ATOM 754 C C . ASP A 1 100 ? 1.328 -7.745 -12.118 1.00 93.00 100 ASP A C 1
ATOM 756 O O . ASP A 1 100 ? 0.253 -7.949 -12.679 1.00 93.00 100 ASP A O 1
ATOM 760 N N . ASN A 1 101 ? 1.796 -6.519 -11.919 1.00 93.44 101 ASN A N 1
ATOM 761 C CA . ASN A 1 101 ? 1.271 -5.299 -12.522 1.00 93.44 101 ASN A CA 1
ATOM 762 C C . ASN A 1 101 ? 2.430 -4.442 -13.056 1.00 93.44 101 ASN A C 1
ATOM 764 O O . ASN A 1 101 ? 3.589 -4.656 -12.686 1.00 93.44 101 ASN A O 1
ATOM 768 N N . LEU A 1 102 ? 2.131 -3.440 -13.888 1.00 91.94 102 LEU A N 1
ATOM 769 C CA . LEU A 1 102 ? 3.161 -2.609 -14.523 1.00 91.94 102 LEU A CA 1
ATOM 770 C C . LEU A 1 102 ? 4.127 -1.961 -13.518 1.00 91.94 102 LEU A C 1
ATOM 772 O O . LEU A 1 102 ? 5.326 -1.935 -13.784 1.00 91.94 102 LEU A O 1
ATOM 776 N N . SER A 1 103 ? 3.649 -1.512 -12.351 1.00 91.31 103 SER A N 1
ATOM 777 C CA . SER A 1 103 ? 4.509 -0.926 -11.309 1.00 91.31 103 SER A CA 1
ATOM 778 C C . SER A 1 103 ? 5.459 -1.953 -10.707 1.00 91.31 103 SER A C 1
ATOM 780 O O . SER A 1 103 ? 6.644 -1.680 -10.547 1.00 91.31 103 SER A O 1
ATOM 782 N N . THR A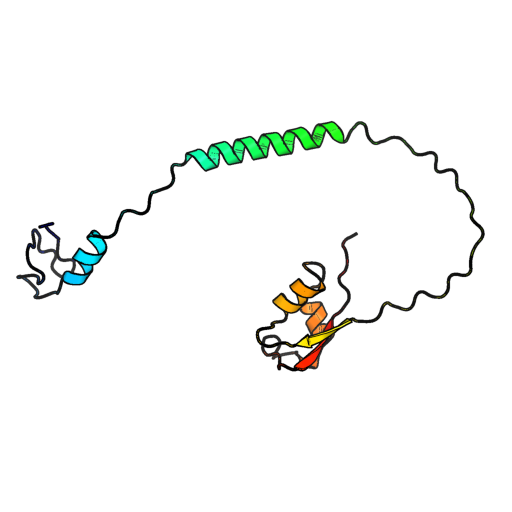 1 104 ? 4.969 -3.153 -10.395 1.00 92.44 104 THR A N 1
ATOM 783 C CA . THR A 1 104 ? 5.817 -4.221 -9.848 1.00 92.44 104 THR A CA 1
ATOM 784 C C . THR A 1 104 ? 6.838 -4.717 -10.867 1.00 92.44 104 THR A C 1
ATOM 786 O O . THR A 1 104 ? 7.976 -4.971 -10.490 1.00 92.44 104 THR A O 1
ATOM 789 N N . ILE A 1 105 ? 6.478 -4.798 -12.152 1.00 91.12 105 ILE A N 1
ATOM 790 C CA . ILE A 1 105 ? 7.404 -5.169 -13.230 1.00 91.12 105 ILE A CA 1
ATOM 791 C C . ILE A 1 105 ? 8.470 -4.080 -13.400 1.00 91.12 105 ILE A C 1
ATOM 793 O O . ILE A 1 105 ? 9.661 -4.388 -13.425 1.00 91.12 105 ILE A O 1
ATOM 797 N N . ALA A 1 106 ? 8.059 -2.808 -13.444 1.00 89.75 106 ALA A N 1
ATOM 798 C CA . ALA A 1 106 ? 8.969 -1.665 -13.495 1.00 89.75 106 ALA A CA 1
ATOM 799 C C . ALA A 1 106 ? 9.954 -1.676 -12.317 1.00 89.75 106 ALA A C 1
ATOM 801 O O . ALA A 1 106 ? 11.160 -1.563 -12.517 1.00 89.75 106 ALA A O 1
ATOM 802 N N . GLN A 1 107 ? 9.454 -1.901 -11.101 1.00 88.81 107 GLN A N 1
ATOM 803 C CA . GLN A 1 107 ? 10.268 -1.973 -9.891 1.00 88.81 107 GLN A CA 1
ATOM 804 C C . GLN A 1 107 ? 11.224 -3.174 -9.899 1.00 88.81 107 GLN A C 1
ATOM 806 O O . GLN A 1 107 ? 12.387 -3.024 -9.530 1.00 88.81 107 GLN A O 1
ATOM 811 N N . LYS A 1 108 ? 10.762 -4.356 -10.327 1.00 86.69 108 LYS A N 1
ATOM 812 C CA . LYS A 1 108 ? 11.585 -5.576 -10.409 1.00 86.69 108 LYS A CA 1
ATOM 813 C C . LYS A 1 108 ? 12.739 -5.423 -11.399 1.00 86.69 108 LYS A C 1
ATOM 815 O O . LYS A 1 108 ? 13.830 -5.910 -11.127 1.00 86.69 108 LYS A O 1
ATOM 820 N N . LEU A 1 109 ? 12.488 -4.790 -12.544 1.00 86.12 109 LEU A N 1
ATOM 821 C CA . LEU A 1 109 ? 13.455 -4.723 -13.643 1.00 86.12 109 LEU A CA 1
ATOM 822 C C . LEU A 1 109 ? 14.331 -3.474 -13.605 1.00 86.12 109 LEU A C 1
ATOM 824 O O . LEU A 1 109 ? 15.489 -3.536 -14.001 1.00 86.12 109 LEU A O 1
ATOM 828 N N . CYS A 1 110 ? 13.787 -2.354 -13.138 1.00 81.94 110 CYS A N 1
ATOM 829 C CA . CYS A 1 110 ? 14.432 -1.049 -13.223 1.00 81.94 110 CYS A CA 1
ATOM 830 C C . CYS A 1 110 ? 14.463 -0.280 -11.905 1.00 81.94 110 CYS A C 1
ATOM 832 O O . CYS A 1 110 ? 15.024 0.814 -11.864 1.00 81.94 110 CYS A O 1
ATOM 834 N N . GLY A 1 111 ? 13.854 -0.796 -10.837 1.00 81.56 111 GLY A N 1
ATOM 835 C CA . GLY A 1 111 ? 13.692 -0.053 -9.595 1.00 81.56 111 GLY A CA 1
ATOM 836 C C . GLY A 1 111 ? 12.883 1.227 -9.817 1.00 81.56 111 GLY A C 1
ATOM 837 O O . GLY A 1 111 ? 11.667 1.185 -9.958 1.00 81.56 111 GLY A O 1
ATOM 838 N N . GLN A 1 112 ? 13.579 2.363 -9.883 1.00 74.19 112 GLN A N 1
ATOM 839 C CA . GLN A 1 112 ? 13.010 3.691 -10.164 1.00 74.19 112 GLN A CA 1
ATOM 840 C C . GLN A 1 112 ? 13.395 4.233 -11.556 1.00 74.19 112 GLN A C 1
ATOM 842 O O . GLN A 1 112 ? 12.973 5.321 -11.934 1.00 74.19 112 GLN A O 1
ATOM 847 N N . GLY A 1 113 ? 14.195 3.489 -12.326 1.00 75.62 113 GLY A N 1
ATOM 848 C CA . GLY A 1 113 ? 14.808 3.950 -13.575 1.00 75.62 113 GLY A CA 1
ATOM 849 C C . GLY A 1 113 ? 13.916 3.880 -14.817 1.00 75.62 113 GLY A C 1
ATOM 850 O O . GLY A 1 113 ? 14.385 4.196 -15.907 1.00 75.62 113 GLY A O 1
ATOM 851 N N . VAL A 1 114 ? 12.655 3.449 -14.701 1.00 84.81 114 VAL A N 1
ATOM 852 C CA . VAL A 1 114 ? 11.710 3.411 -15.829 1.00 84.81 114 VAL A CA 1
ATOM 853 C C . VAL A 1 114 ? 10.348 3.951 -15.415 1.00 84.81 114 VAL A C 1
ATOM 855 O O . VAL A 1 114 ? 9.812 3.600 -14.365 1.00 84.81 114 VAL A O 1
ATOM 858 N N . SER A 1 115 ? 9.773 4.811 -16.253 1.00 87.38 115 SER A N 1
ATOM 859 C CA . SER A 1 115 ? 8.445 5.366 -16.016 1.00 87.38 115 SER A CA 1
ATOM 860 C C . SER A 1 115 ? 7.359 4.453 -16.599 1.00 87.38 115 SER A C 1
ATOM 862 O O . SER A 1 115 ? 7.521 3.865 -17.670 1.00 87.38 115 SER A O 1
ATOM 864 N N . LEU A 1 116 ? 6.216 4.353 -15.912 1.00 88.88 116 LEU A N 1
ATOM 865 C CA . LEU A 1 116 ? 5.040 3.626 -16.413 1.00 88.88 116 LEU A CA 1
ATOM 866 C C . LEU A 1 116 ? 4.599 4.097 -17.812 1.00 88.88 116 LEU A C 1
ATOM 868 O O . LEU A 1 116 ? 4.358 3.236 -18.659 1.00 88.88 116 LEU A O 1
ATOM 872 N N . PRO A 1 117 ? 4.556 5.415 -18.117 1.00 89.19 117 PRO A N 1
ATOM 873 C CA . PRO A 1 117 ? 4.222 5.884 -19.459 1.00 89.19 117 PRO A CA 1
ATOM 874 C C . PRO A 1 117 ? 5.178 5.363 -20.533 1.00 89.19 117 PRO A C 1
ATOM 876 O O . PRO A 1 117 ? 4.726 5.021 -21.621 1.00 89.19 117 PRO A O 1
ATOM 879 N N . ALA A 1 118 ? 6.477 5.234 -20.233 1.00 88.94 118 ALA A N 1
ATOM 880 C CA . ALA A 1 118 ? 7.440 4.679 -21.182 1.00 88.94 118 ALA A CA 1
ATOM 881 C C . ALA A 1 118 ? 7.158 3.196 -21.476 1.00 88.94 118 ALA A C 1
ATOM 883 O O . ALA A 1 118 ? 7.252 2.769 -22.628 1.00 88.94 118 ALA A O 1
ATOM 884 N N . ILE A 1 119 ? 6.763 2.415 -20.462 1.00 90.38 119 ILE A N 1
ATOM 885 C CA . ILE A 1 119 ? 6.368 1.010 -20.651 1.00 90.38 119 ILE A CA 1
ATOM 886 C C . ILE A 1 119 ? 5.095 0.919 -21.500 1.00 90.38 119 ILE A C 1
ATOM 888 O O . ILE A 1 119 ? 5.042 0.112 -22.427 1.00 90.38 119 ILE A O 1
ATOM 892 N N . VAL A 1 120 ? 4.084 1.752 -21.237 1.00 92.44 120 VAL A N 1
ATOM 893 C CA . VAL A 1 120 ? 2.840 1.768 -22.030 1.00 92.44 120 VAL A CA 1
ATOM 894 C C . VAL A 1 120 ? 3.117 2.197 -23.473 1.00 92.44 120 VAL A C 1
ATOM 896 O O . VAL A 1 120 ? 2.639 1.560 -24.407 1.00 92.44 120 VAL A O 1
ATOM 899 N N . GLN A 1 121 ? 3.968 3.201 -23.685 1.00 90.50 121 GLN A N 1
ATOM 900 C CA . GLN A 1 121 ? 4.373 3.638 -25.023 1.00 90.50 121 GLN A CA 1
ATOM 901 C C . GLN A 1 121 ? 5.124 2.540 -25.796 1.00 90.50 121 GLN A C 1
ATOM 903 O O . GLN A 1 121 ? 4.945 2.401 -27.006 1.00 90.50 121 GLN A O 1
ATOM 908 N N . ALA A 1 122 ? 5.933 1.730 -25.109 1.00 90.38 122 ALA A N 1
ATOM 909 C CA . ALA A 1 122 ? 6.599 0.569 -25.700 1.00 90.38 122 ALA A CA 1
ATOM 910 C C . ALA A 1 122 ? 5.634 -0.597 -26.009 1.00 90.38 122 ALA A C 1
ATOM 912 O O . ALA A 1 122 ? 5.991 -1.493 -26.782 1.00 90.38 122 ALA A O 1
ATOM 913 N N . ASN A 1 123 ? 4.422 -0.584 -25.439 1.00 93.31 123 ASN A N 1
ATOM 914 C CA . ASN A 1 123 ? 3.397 -1.622 -25.577 1.00 93.31 123 ASN A CA 1
ATOM 915 C C . ASN A 1 123 ? 2.012 -1.017 -25.896 1.00 93.31 123 ASN A C 1
ATOM 917 O O . ASN A 1 123 ? 1.125 -1.042 -25.038 1.00 93.31 123 ASN A O 1
ATOM 921 N N . PRO A 1 124 ? 1.776 -0.517 -27.127 1.00 92.12 124 PRO A N 1
ATOM 922 C CA . PRO A 1 124 ? 0.516 0.137 -27.502 1.00 92.12 124 PRO A CA 1
ATOM 923 C C . PRO A 1 124 ? -0.737 -0.728 -27.303 1.00 92.12 124 PRO A C 1
ATOM 925 O O . PRO A 1 124 ? -1.829 -0.203 -27.115 1.00 92.12 124 PRO A O 1
ATOM 928 N N . GLN A 1 125 ? -0.590 -2.055 -27.295 1.00 91.69 125 GLN A N 1
ATOM 929 C CA . GLN A 1 125 ? -1.664 -3.007 -27.000 1.00 91.69 125 GLN A CA 1
ATOM 930 C C . GLN A 1 125 ? -2.226 -2.898 -25.571 1.00 91.69 125 GLN A C 1
ATOM 932 O O . GLN A 1 125 ? -3.261 -3.492 -25.277 1.00 91.69 125 GLN A O 1
ATOM 937 N N . LEU A 1 126 ? -1.535 -2.186 -24.676 1.00 92.25 126 LEU A N 1
ATOM 938 C CA . LEU A 1 126 ? -1.984 -1.933 -23.309 1.00 92.25 126 LEU A CA 1
ATOM 939 C C . LEU A 1 126 ? -2.841 -0.669 -23.175 1.00 92.25 126 LEU A C 1
ATOM 941 O O . LEU A 1 126 ? -3.434 -0.483 -22.116 1.00 92.25 126 LEU A O 1
ATOM 945 N N . ILE A 1 127 ? -2.918 0.185 -24.203 1.00 91.38 127 ILE A N 1
ATOM 946 C CA . ILE A 1 127 ? -3.653 1.456 -24.136 1.00 91.38 127 ILE A CA 1
ATOM 947 C C . ILE A 1 127 ? -5.135 1.182 -23.839 1.00 91.38 127 ILE A C 1
ATOM 949 O O . ILE A 1 127 ? -5.806 0.469 -24.587 1.00 91.38 127 ILE A O 1
ATOM 953 N N . GLY A 1 128 ? -5.640 1.741 -22.737 1.00 90.38 128 GLY A N 1
ATOM 954 C CA . GLY A 1 128 ? -7.005 1.537 -22.241 1.00 90.38 128 GLY A CA 1
ATOM 955 C C . GLY A 1 128 ? -7.203 0.278 -21.385 1.00 90.38 128 GLY A C 1
ATOM 956 O O . GLY A 1 128 ? -8.317 0.026 -20.924 1.00 90.38 128 GLY A O 1
ATOM 957 N N . ARG A 1 129 ? -6.149 -0.517 -21.161 1.00 91.62 129 ARG A N 1
ATOM 958 C CA . ARG A 1 129 ? -6.157 -1.725 -20.316 1.00 91.62 129 ARG A CA 1
ATOM 959 C C . ARG A 1 129 ? -4.854 -1.906 -19.531 1.00 91.62 129 ARG A C 1
ATOM 961 O O . ARG A 1 129 ? -4.452 -3.032 -19.248 1.00 91.62 129 ARG A O 1
ATOM 968 N N . GLU A 1 130 ? -4.196 -0.816 -19.153 1.00 90.00 130 GLU A N 1
ATOM 969 C CA . GLU A 1 130 ? -2.860 -0.805 -18.539 1.00 90.00 130 GLU A CA 1
ATOM 970 C C . GLU A 1 130 ? -2.810 -1.591 -17.217 1.00 90.00 130 GLU A C 1
ATOM 972 O O . GLU A 1 130 ? -1.782 -2.161 -16.857 1.00 90.00 130 GLU A O 1
ATOM 977 N N . ASN A 1 131 ? -3.945 -1.662 -16.516 1.00 90.94 131 ASN A N 1
ATOM 978 C CA . ASN A 1 131 ? -4.104 -2.393 -15.257 1.00 90.94 131 ASN A CA 1
ATOM 979 C C . ASN A 1 131 ? -4.467 -3.880 -15.441 1.00 90.94 131 ASN A C 1
ATOM 981 O O . ASN A 1 131 ? -4.579 -4.601 -14.451 1.00 90.94 131 ASN A O 1
ATOM 985 N N . TYR A 1 132 ? -4.659 -4.345 -16.679 1.00 91.38 132 TYR A N 1
ATOM 986 C CA . TYR A 1 132 ? -5.099 -5.704 -17.000 1.00 91.38 132 TYR A CA 1
ATOM 987 C C . TYR A 1 132 ? -4.065 -6.416 -17.870 1.00 91.38 132 TYR A C 1
ATOM 989 O O . TYR A 1 132 ? -4.147 -6.420 -19.104 1.00 91.38 132 TYR A O 1
ATOM 997 N N . LEU A 1 133 ? -3.100 -7.043 -17.202 1.00 93.44 133 LEU A N 1
ATOM 998 C CA . LEU A 1 133 ? -2.074 -7.874 -17.825 1.00 93.44 133 LEU A CA 1
ATOM 999 C C . LEU A 1 133 ? -2.496 -9.344 -17.803 1.00 93.44 133 LEU A C 1
ATOM 1001 O O . LEU A 1 133 ? -3.031 -9.831 -16.807 1.00 93.44 133 LEU A O 1
ATOM 1005 N N . GLU A 1 134 ? -2.240 -10.054 -18.895 1.00 93.88 134 GLU A N 1
ATOM 1006 C CA . GLU A 1 134 ? -2.512 -11.489 -18.985 1.00 93.88 134 GLU A CA 1
ATOM 1007 C C . GLU A 1 134 ? -1.269 -12.282 -18.586 1.00 93.88 134 GLU A C 1
ATOM 1009 O O . GLU A 1 134 ? -0.158 -11.986 -19.021 1.00 93.88 134 GLU A O 1
ATOM 1014 N N . VAL A 1 135 ? -1.437 -13.313 -17.759 1.00 94.25 135 VAL A N 1
ATOM 1015 C CA . VAL A 1 135 ? -0.321 -14.194 -17.393 1.00 94.25 135 VAL A CA 1
ATOM 1016 C C . VAL A 1 135 ? 0.218 -14.876 -18.652 1.00 94.25 135 VAL A C 1
ATOM 1018 O O . VAL A 1 135 ? -0.545 -15.416 -19.450 1.00 94.25 135 VAL A O 1
ATOM 1021 N N . GLY A 1 136 ? 1.538 -14.854 -18.830 1.00 91.69 136 GLY A N 1
ATOM 1022 C CA . GLY A 1 136 ? 2.206 -15.351 -20.034 1.00 91.69 136 GLY A CA 1
ATOM 1023 C C . GLY A 1 136 ? 2.342 -14.311 -21.152 1.00 91.69 136 GLY A C 1
ATOM 1024 O O . GLY A 1 136 ? 3.031 -14.573 -22.137 1.00 91.69 136 GLY A O 1
ATOM 1025 N N . GLN A 1 137 ? 1.744 -13.125 -21.011 1.00 94.00 137 GLN A N 1
ATOM 1026 C CA . GLN A 1 137 ? 1.904 -12.032 -21.967 1.00 94.00 137 GLN A CA 1
ATOM 1027 C C . GLN A 1 137 ? 3.352 -11.530 -21.979 1.00 94.00 137 GLN A C 1
ATOM 1029 O O . GLN A 1 137 ? 3.944 -11.295 -20.928 1.00 94.00 137 GLN A O 1
ATOM 1034 N N . VAL A 1 138 ? 3.913 -11.314 -23.170 1.00 93.88 138 VAL A N 1
ATOM 1035 C CA . VAL A 1 138 ? 5.260 -10.752 -23.334 1.00 93.88 138 VAL A CA 1
ATOM 1036 C C . VAL A 1 138 ? 5.172 -9.237 -23.502 1.00 93.88 138 VAL A C 1
ATOM 1038 O O . VAL A 1 138 ? 4.536 -8.741 -24.435 1.00 93.88 138 VAL A O 1
ATOM 1041 N N . LEU A 1 139 ? 5.828 -8.502 -22.609 1.00 92.88 139 LEU A N 1
ATOM 1042 C CA . LEU A 1 139 ? 5.919 -7.046 -22.615 1.00 92.88 139 LEU A CA 1
ATOM 1043 C C . LEU A 1 139 ? 7.314 -6.589 -23.029 1.00 92.88 139 LEU A C 1
ATOM 1045 O O . LEU A 1 139 ? 8.321 -7.170 -22.624 1.00 92.88 139 LEU A O 1
ATOM 1049 N N . LYS A 1 140 ? 7.373 -5.510 -23.807 1.00 92.38 140 LYS A N 1
ATOM 1050 C CA . LYS A 1 140 ? 8.614 -4.797 -24.118 1.00 92.38 140 LYS A CA 1
ATOM 1051 C C . LYS A 1 140 ? 8.913 -3.812 -23.001 1.00 92.38 140 LYS A C 1
ATOM 1053 O O . LYS A 1 140 ? 8.148 -2.879 -22.780 1.00 92.38 140 LYS A O 1
ATOM 1058 N N . ILE A 1 141 ? 10.024 -3.999 -22.312 1.00 89.88 141 ILE A N 1
ATOM 1059 C CA . ILE A 1 141 ? 10.443 -3.122 -21.229 1.00 89.88 141 ILE A CA 1
ATOM 1060 C C . ILE A 1 141 ? 11.535 -2.201 -21.780 1.00 89.88 141 ILE A C 1
ATOM 1062 O O . ILE A 1 141 ? 12.600 -2.681 -22.187 1.00 89.88 141 ILE A O 1
ATOM 1066 N N . PRO A 1 142 ? 11.269 -0.885 -21.875 1.00 85.62 142 PRO A N 1
ATOM 1067 C CA . PRO A 1 142 ? 12.282 0.069 -22.280 1.00 85.62 142 PRO A CA 1
ATOM 1068 C C . PRO A 1 142 ? 13.383 0.121 -21.226 1.00 85.62 142 PRO A C 1
ATOM 1070 O O . PRO A 1 142 ? 13.203 -0.274 -20.073 1.00 85.62 142 PRO A O 1
ATOM 1073 N N . LYS A 1 143 ? 14.548 0.609 -21.638 1.00 79.75 143 LYS A N 1
ATOM 1074 C CA . LYS A 1 143 ? 15.701 0.675 -20.756 1.00 79.75 143 LYS A CA 1
ATOM 1075 C C . LYS A 1 143 ? 15.443 1.502 -19.512 1.00 79.75 143 LYS A C 1
ATOM 1077 O O . LYS A 1 143 ? 14.935 2.617 -19.595 1.00 79.75 143 LYS A O 1
ATOM 1082 N N . CYS A 1 144 ? 15.921 0.970 -18.396 1.00 79.62 144 CYS A N 1
ATOM 1083 C CA . CYS A 1 144 ? 16.118 1.735 -17.187 1.00 79.62 144 CYS A CA 1
ATOM 1084 C C . CYS A 1 144 ? 17.178 2.802 -17.491 1.00 79.62 144 CYS A C 1
ATOM 1086 O O . CYS A 1 144 ? 18.301 2.459 -17.867 1.00 79.62 144 CYS A O 1
ATOM 1088 N N . GLN A 1 145 ? 16.828 4.080 -17.401 1.00 65.25 145 GLN A N 1
ATOM 1089 C CA . GLN A 1 145 ? 17.836 5.130 -17.417 1.00 65.25 145 GLN A CA 1
ATOM 1090 C C . GLN A 1 145 ? 18.430 5.189 -16.010 1.00 65.25 145 GLN A C 1
ATOM 1092 O O . GLN A 1 145 ? 17.783 5.663 -15.079 1.00 65.25 145 GLN A O 1
ATOM 1097 N N . GLU A 1 146 ? 19.637 4.646 -15.839 1.00 54.59 146 GLU A N 1
ATOM 1098 C CA . GLU A 1 146 ? 20.476 4.995 -14.691 1.00 54.59 146 GLU A CA 1
ATOM 1099 C C . GLU A 1 146 ? 20.750 6.495 -14.791 1.00 54.59 146 GLU A C 1
ATOM 1101 O O . GLU 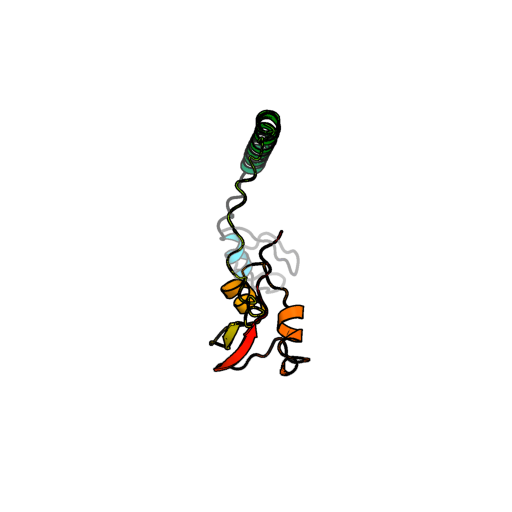A 1 146 ? 21.291 6.966 -15.792 1.00 54.59 146 GLU A O 1
ATOM 1106 N N . GLY A 1 147 ? 20.246 7.248 -13.812 1.00 50.97 147 GLY A N 1
ATOM 1107 C CA . GLY A 1 147 ? 20.349 8.701 -13.781 1.00 50.97 147 GLY A CA 1
ATOM 1108 C C . GLY A 1 147 ? 21.798 9.162 -13.939 1.00 50.97 147 GLY A C 1
ATOM 1109 O O . GLY A 1 147 ? 22.702 8.593 -13.329 1.00 50.97 147 GLY A O 1
ATOM 1110 N N . ILE A 1 148 ? 21.977 10.176 -14.785 1.00 37.88 148 ILE A N 1
ATOM 1111 C CA . ILE A 1 148 ? 23.192 10.992 -14.903 1.00 37.88 148 ILE A CA 1
ATOM 1112 C C . ILE A 1 148 ? 23.232 11.968 -13.729 1.00 37.88 148 ILE A C 1
ATOM 1114 O O . ILE A 1 148 ? 22.158 12.542 -13.428 1.00 37.88 148 ILE A O 1
#